Protein AF-A0A2Z3GHC8-F1 (afdb_monomer)

Secondary structure (DSSP, 8-state):
-EEEEE--SSSSSSPEEEEEEEESSSTTSSEEEEEEE-TTS-EEEEEEEPHHHHHGGGG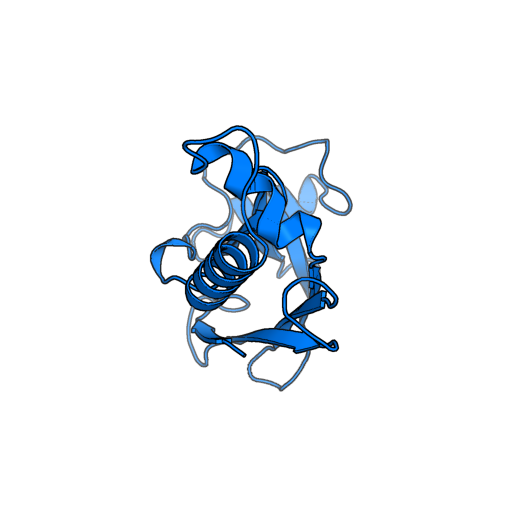GT-SSSS--HHHHHHHHHHHHHTTT-GGGEESSSS-TTPPPPTT-TT--HHHHHHHHT-TT--EEEEEETTTEEEEEEEETTTTEEEE--

Foldseek 3Di:
DDKDFAQALDLDDGTWIWDWDWDDPALQGTWIWTFTADPVRRTQDIDIAHLLFQQQQVCVVDPDPDDDPVSSRVSSVVCNNVFDDPVQKDFLLAELPDDQDPPFPPDDPVQNVQSSVDRSHIKGWGATRNRPIWIWTQGPVVRHIGIRD

Sequence (149 aa):
MVRQQHNFSRSEGPADAFRLVFRGPSVLKGTAEFTITDPSGQVIFREVLTEPDLEAALVYEMKTPTATPAERAAYVLRRIDQFFQPAQFQTPAVGPQATFPSNIENLNQATWADLKRRPGTIGFDYLKGKEDRQRLAWSPLKKQTIRVR

Nearest PDB structures (foldseek):
  2kxx-assembly1_A  TM=4.703E-01  e=1.694E+00  Escherichia coli K-12
  3lh5-assembly1_A  TM=3.209E-01  e=1.598E+00  Homo sapiens
  4k4c-assembly1_D  TM=3.798E-01  e=2.700E+00  Escherichia coli K-12
  3tsw-assembly5_D  TM=3.361E-01  e=5.761E+00  Homo sapiens
  4q1s-assembly1_Y  TM=2.703E-01  e=5.435E+00  Saccharomyces cerevisiae S288C

pLDDT: mean 93.76, std 3.56, range [84.69, 98.56]

Solvent-accessible surface area (backbone atoms only — not comparable to full-atom values): 8450 Å² total; per-residue (Å²): 115,43,74,45,74,44,57,35,86,41,76,65,76,79,42,21,40,39,37,39,40,72,48,64,92,41,81,81,65,28,36,34,42,36,37,34,26,41,77,88,69,48,76,53,41,76,48,78,40,46,38,60,33,59,42,51,43,50,73,80,73,53,92,54,103,69,76,53,73,67,57,52,42,52,50,36,50,51,50,52,73,56,57,78,46,75,88,32,55,36,75,34,46,45,51,87,85,62,75,88,65,89,85,44,77,98,50,49,71,70,59,52,53,54,45,44,73,36,62,64,36,28,13,42,46,46,68,36,29,75,62,46,65,36,25,38,29,51,34,80,90,76,71,40,57,40,58,81,74

Radius of gyration: 16.46 Å; Cα contacts (8 Å, |Δi|>4): 281; chains: 1; bounding box: 41×32×41 Å

Structure (mmCIF, N/CA/C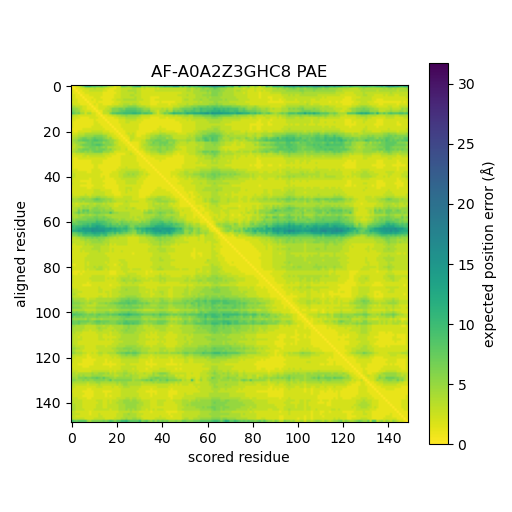/O backbone):
data_AF-A0A2Z3GHC8-F1
#
_entry.id   AF-A0A2Z3GHC8-F1
#
loop_
_atom_site.group_PDB
_atom_site.id
_atom_site.type_symbol
_atom_site.label_atom_id
_atom_site.label_alt_id
_atom_site.label_comp_id
_atom_site.label_asym_id
_atom_site.label_entity_id
_atom_site.label_seq_id
_atom_site.pdbx_PDB_ins_code
_atom_site.Cartn_x
_atom_site.Cartn_y
_atom_site.Cartn_z
_atom_site.occupancy
_atom_site.B_iso_or_equiv
_atom_site.auth_seq_id
_atom_site.auth_comp_id
_atom_site.auth_asym_id
_atom_site.auth_atom_id
_atom_site.pdbx_PDB_model_num
ATOM 1 N N . MET A 1 1 ? -5.015 -11.385 9.092 1.00 84.69 1 MET A N 1
ATOM 2 C CA . MET A 1 1 ? -3.944 -11.213 8.081 1.00 84.69 1 MET A CA 1
ATOM 3 C C . MET A 1 1 ? -4.614 -11.247 6.730 1.00 84.69 1 MET A C 1
ATOM 5 O O . MET A 1 1 ? -5.363 -12.185 6.496 1.00 84.69 1 MET A O 1
ATOM 9 N N . VAL A 1 2 ? -4.313 -10.288 5.859 1.00 94.06 2 VAL A N 1
ATOM 10 C CA . VAL A 1 2 ? -4.714 -10.331 4.446 1.00 94.06 2 VAL A CA 1
ATOM 11 C C . VAL A 1 2 ? -3.465 -10.466 3.574 1.00 94.06 2 VAL A C 1
ATOM 13 O O . VAL A 1 2 ? -2.374 -10.019 3.952 1.00 94.06 2 VAL A O 1
ATOM 16 N N . ARG A 1 3 ? -3.598 -11.149 2.437 1.00 96.06 3 ARG A N 1
ATOM 17 C CA . ARG A 1 3 ? -2.522 -11.342 1.463 1.00 96.06 3 ARG A CA 1
ATOM 18 C C . ARG A 1 3 ? -3.070 -11.279 0.047 1.00 96.06 3 ARG A C 1
ATOM 20 O O . ARG A 1 3 ? -4.181 -11.741 -0.184 1.00 96.06 3 ARG A O 1
ATOM 27 N N . GLN A 1 4 ? -2.254 -10.787 -0.871 1.00 97.12 4 GLN A N 1
ATOM 28 C CA . GLN A 1 4 ? -2.539 -10.760 -2.300 1.00 97.12 4 GLN A CA 1
ATOM 29 C C . GLN A 1 4 ? -1.250 -11.050 -3.071 1.00 97.12 4 GLN A C 1
ATOM 31 O O . GLN A 1 4 ? -0.157 -10.732 -2.603 1.00 97.12 4 GLN A O 1
ATOM 36 N N . GLN A 1 5 ? -1.371 -11.658 -4.247 1.00 97.06 5 GLN A N 1
ATOM 37 C CA . GLN A 1 5 ? -0.285 -11.713 -5.220 1.00 97.06 5 GLN A CA 1
ATOM 38 C C . GLN A 1 5 ? -0.625 -10.787 -6.381 1.00 97.06 5 GLN A C 1
ATOM 40 O O . GLN A 1 5 ? -1.741 -10.834 -6.902 1.00 97.06 5 GLN A O 1
ATOM 45 N N . HIS A 1 6 ? 0.313 -9.922 -6.751 1.00 97.44 6 HIS A N 1
ATOM 46 C CA . HIS A 1 6 ? 0.169 -9.046 -7.907 1.00 97.44 6 HIS A CA 1
ATOM 47 C C . HIS A 1 6 ? 1.541 -8.669 -8.466 1.00 97.44 6 HIS A C 1
ATOM 49 O O . HIS A 1 6 ? 2.496 -8.492 -7.713 1.00 97.44 6 HIS A O 1
ATOM 55 N N . ASN A 1 7 ? 1.652 -8.525 -9.784 1.00 97.19 7 ASN A N 1
ATOM 56 C CA . ASN A 1 7 ? 2.836 -7.935 -10.399 1.00 97.19 7 ASN A CA 1
ATOM 57 C C . ASN A 1 7 ? 2.994 -6.481 -9.923 1.00 97.19 7 ASN A C 1
ATOM 59 O O . ASN A 1 7 ? 2.038 -5.709 -9.959 1.00 97.19 7 ASN A O 1
ATOM 63 N N . PHE A 1 8 ? 4.172 -6.102 -9.438 1.00 98.06 8 PHE A N 1
ATOM 64 C CA . PHE A 1 8 ? 4.444 -4.741 -8.976 1.00 98.06 8 PHE A CA 1
ATOM 65 C C . PHE A 1 8 ? 5.880 -4.309 -9.275 1.00 98.06 8 PHE A C 1
ATOM 67 O O . PHE A 1 8 ? 6.099 -3.301 -9.946 1.00 98.06 8 PHE A O 1
ATOM 74 N N . SER A 1 9 ? 6.866 -5.096 -8.832 1.00 97.06 9 SER A N 1
ATOM 75 C CA . SER A 1 9 ? 8.287 -4.858 -9.121 1.00 97.06 9 SER A CA 1
ATOM 76 C C . SER A 1 9 ? 8.665 -5.199 -10.565 1.00 97.0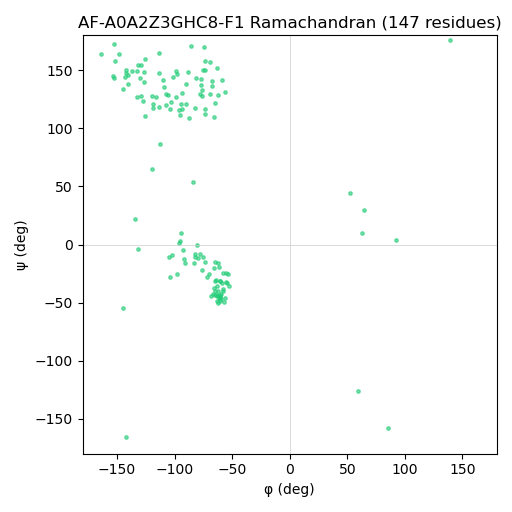6 9 SER A C 1
ATOM 78 O O . SER A 1 9 ? 9.711 -4.783 -11.070 1.00 97.06 9 SER A O 1
ATOM 80 N N . ARG A 1 10 ? 7.786 -5.939 -11.247 1.00 94.38 10 ARG A N 1
ATOM 81 C CA . ARG A 1 10 ? 7.889 -6.376 -12.641 1.00 94.38 10 ARG A CA 1
ATOM 82 C C . ARG A 1 10 ? 6.533 -6.195 -13.306 1.00 94.38 10 ARG A C 1
ATOM 84 O O . ARG A 1 10 ? 5.513 -6.337 -12.642 1.00 94.38 10 ARG A O 1
ATOM 91 N N . SER A 1 11 ? 6.521 -5.917 -14.605 1.00 90.62 11 SER A N 1
ATOM 92 C CA . SER A 1 11 ? 5.283 -5.795 -15.387 1.00 90.62 11 SER A CA 1
ATOM 93 C C . SER A 1 11 ? 4.640 -7.146 -15.711 1.00 90.62 11 SER A C 1
ATOM 95 O O . SER A 1 11 ? 3.449 -7.201 -15.986 1.00 90.62 11 SER A O 1
ATOM 97 N N . GLU A 1 12 ? 5.421 -8.227 -15.683 1.00 91.44 12 GLU A N 1
ATOM 98 C CA . GLU A 1 12 ? 4.994 -9.584 -16.028 1.00 91.44 12 GLU A CA 1
ATOM 99 C C . GLU A 1 12 ? 5.830 -10.641 -15.285 1.00 91.44 12 GLU A C 1
ATOM 101 O O . GLU A 1 12 ? 6.825 -10.324 -14.623 1.00 91.44 12 GLU A O 1
ATOM 106 N N . GLY A 1 13 ? 5.429 -11.909 -15.408 1.00 90.19 13 GLY A N 1
ATOM 107 C CA . GLY A 1 13 ? 6.079 -13.041 -14.748 1.00 90.19 13 GLY A CA 1
ATOM 108 C C . GLY A 1 13 ? 5.571 -13.271 -13.320 1.00 90.19 13 GLY A C 1
ATOM 109 O O . GLY A 1 13 ? 4.456 -12.856 -12.994 1.00 90.19 13 GLY A O 1
ATOM 110 N N . PRO A 1 14 ? 6.353 -13.951 -12.458 1.00 95.62 14 PRO A N 1
ATOM 111 C CA . PRO A 1 14 ? 5.936 -14.239 -11.091 1.00 95.62 14 PRO A CA 1
ATOM 112 C C . PRO A 1 14 ? 5.566 -12.961 -10.334 1.00 95.62 14 PRO A C 1
ATOM 114 O O . PRO A 1 14 ? 6.305 -11.977 -10.356 1.00 95.62 14 PRO A O 1
ATOM 117 N N . ALA A 1 15 ? 4.410 -12.995 -9.680 1.00 97.31 15 ALA A N 1
ATOM 118 C 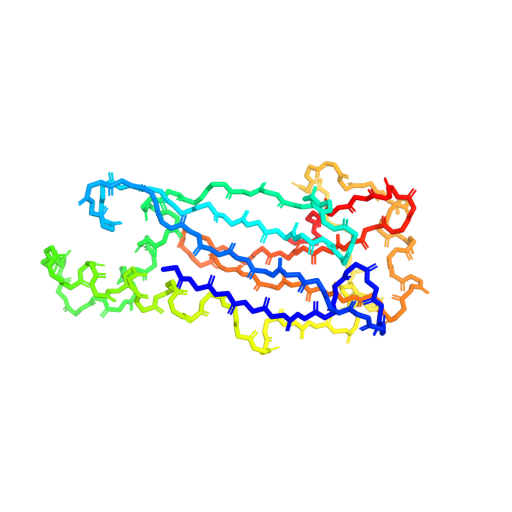CA . ALA A 1 15 ? 3.860 -11.868 -8.946 1.00 97.31 15 ALA A CA 1
ATOM 119 C C . ALA A 1 15 ? 4.581 -11.635 -7.608 1.00 97.31 15 ALA A C 1
ATOM 121 O O . ALA A 1 15 ? 5.033 -12.580 -6.958 1.00 97.31 15 ALA A O 1
ATOM 122 N N . ASP A 1 16 ? 4.626 -10.378 -7.169 1.00 98.50 16 ASP A N 1
ATOM 123 C CA . ASP A 1 16 ? 5.066 -10.001 -5.829 1.00 98.50 16 ASP A CA 1
ATOM 124 C C . ASP A 1 16 ? 3.989 -10.371 -4.794 1.00 98.50 16 ASP A C 1
ATOM 126 O O . ASP A 1 16 ? 2.786 -10.371 -5.075 1.00 98.50 16 ASP A O 1
ATOM 130 N N . ALA A 1 17 ? 4.414 -10.676 -3.570 1.00 98.25 17 ALA A N 1
ATOM 131 C CA . ALA A 1 17 ? 3.531 -10.989 -2.456 1.00 98.25 17 ALA A CA 1
ATOM 132 C C . ALA A 1 17 ? 3.279 -9.747 -1.590 1.00 98.25 17 ALA A C 1
ATOM 134 O O . ALA A 1 17 ? 4.176 -9.246 -0.912 1.00 98.25 17 ALA A O 1
ATOM 135 N N . PHE A 1 18 ? 2.028 -9.301 -1.560 1.00 98.50 18 PHE A N 1
ATOM 136 C CA . PHE A 1 18 ? 1.523 -8.238 -0.698 1.00 98.50 18 PHE A CA 1
ATOM 137 C C . PHE A 1 18 ? 0.936 -8.853 0.569 1.00 98.50 18 PHE A C 1
ATOM 139 O O . PHE A 1 18 ? 0.148 -9.802 0.504 1.00 98.50 18 PHE A O 1
ATOM 146 N N . ARG A 1 19 ? 1.322 -8.345 1.741 1.00 98.06 19 ARG A N 1
ATOM 147 C CA . ARG A 1 19 ? 0.849 -8.860 3.034 1.00 98.06 19 ARG A CA 1
ATOM 148 C C . ARG A 1 19 ? 0.596 -7.726 4.005 1.00 98.06 19 ARG A C 1
ATOM 150 O O . ARG A 1 19 ? 1.418 -6.826 4.119 1.00 98.06 19 ARG A O 1
ATOM 157 N N . LEU A 1 20 ? -0.503 -7.828 4.742 1.00 96.44 20 LEU A N 1
ATOM 158 C CA . LEU A 1 20 ? -0.814 -6.962 5.869 1.00 96.44 20 LEU A CA 1
ATOM 159 C C . LEU A 1 20 ? -1.077 -7.854 7.083 1.00 96.44 20 LEU A C 1
ATOM 161 O O . LEU A 1 20 ? -2.046 -8.627 7.130 1.00 96.44 20 LEU A O 1
ATOM 165 N N . VAL A 1 21 ? -0.159 -7.801 8.043 1.00 93.94 21 VAL A N 1
ATOM 166 C CA . VAL A 1 21 ? -0.171 -8.655 9.233 1.00 93.94 21 VAL A CA 1
ATOM 167 C C . VAL A 1 21 ? -0.402 -7.796 10.460 1.00 93.94 21 VAL A C 1
ATOM 169 O O . VAL A 1 21 ? 0.410 -6.941 10.792 1.00 93.94 21 VAL A O 1
ATOM 172 N N . PHE A 1 22 ? -1.504 -8.052 11.155 1.00 91.06 22 PHE A N 1
ATOM 173 C CA . PHE A 1 22 ? -1.791 -7.383 12.413 1.00 91.06 22 PHE A CA 1
ATOM 174 C C . PHE A 1 22 ? -0.954 -7.971 13.555 1.00 91.06 22 PHE A C 1
ATOM 176 O O . PHE A 1 22 ? -0.827 -9.193 13.668 1.00 91.06 22 PHE A O 1
ATOM 183 N N . ARG A 1 23 ? -0.417 -7.105 14.414 1.00 89.19 23 ARG A N 1
ATOM 184 C CA . ARG A 1 23 ? 0.321 -7.455 15.627 1.00 89.19 23 ARG A CA 1
ATOM 185 C C . ARG A 1 23 ? -0.191 -6.619 16.794 1.00 89.19 23 ARG A C 1
ATOM 187 O O . ARG A 1 23 ? -0.210 -5.396 16.727 1.00 89.19 23 ARG A O 1
ATOM 194 N N . GLY A 1 24 ? -0.567 -7.282 17.881 1.00 88.56 24 GLY A N 1
ATOM 195 C CA . GLY A 1 24 ? -1.023 -6.632 19.108 1.00 88.56 24 GLY A CA 1
ATOM 196 C C . GLY A 1 24 ? -2.223 -7.340 19.740 1.00 88.56 24 GLY A C 1
ATOM 197 O O . GLY A 1 24 ? -2.738 -8.301 19.170 1.00 88.56 24 GLY A O 1
ATOM 198 N N . PRO A 1 25 ? -2.668 -6.875 20.919 1.00 86.56 25 PRO A N 1
ATOM 199 C CA . PRO A 1 25 ? -3.719 -7.521 21.707 1.00 86.56 25 PRO A CA 1
ATOM 200 C C . PRO A 1 25 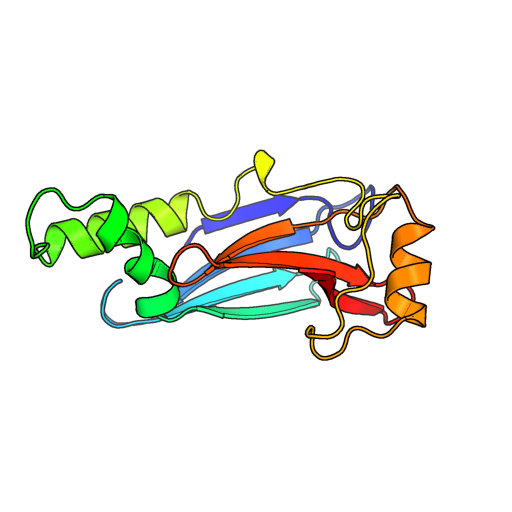? -5.123 -7.414 21.092 1.00 86.56 25 PRO A C 1
ATOM 202 O O . PRO A 1 25 ? -5.978 -8.245 21.381 1.00 86.56 25 PRO A O 1
ATOM 205 N N . SER A 1 26 ? -5.388 -6.401 20.264 1.00 87.69 26 SER A N 1
ATOM 206 C CA . SER A 1 26 ? -6.634 -6.251 19.499 1.00 87.69 26 SER A CA 1
ATOM 207 C C . SER A 1 26 ? -6.448 -5.234 18.377 1.00 87.69 26 SER A C 1
ATOM 209 O O . SER A 1 26 ? -5.522 -4.431 18.456 1.00 87.69 26 SER A O 1
ATOM 211 N N . VAL A 1 27 ? -7.349 -5.207 17.386 1.00 85.62 27 VAL A N 1
ATOM 212 C CA . VAL A 1 27 ? -7.291 -4.286 16.227 1.00 85.62 27 VAL A CA 1
ATOM 213 C C . VAL A 1 27 ? -7.221 -2.799 16.588 1.00 85.62 27 VAL A C 1
ATOM 215 O O . VAL A 1 27 ? -6.668 -2.021 15.822 1.00 85.62 27 VAL A O 1
ATOM 218 N N . LEU A 1 28 ? -7.711 -2.420 17.773 1.00 89.06 28 LEU A N 1
ATOM 219 C CA . LEU A 1 28 ? -7.691 -1.041 18.281 1.00 89.06 28 LEU A CA 1
ATOM 220 C C . LEU A 1 28 ? -6.467 -0.716 19.151 1.00 89.06 28 LEU A C 1
ATOM 222 O O . LEU A 1 28 ? -6.331 0.397 19.647 1.00 89.06 28 LEU A O 1
ATOM 226 N N . LYS A 1 29 ? -5.614 -1.706 19.435 1.00 88.06 29 LYS A N 1
ATOM 227 C CA . LYS A 1 29 ? -4.481 -1.589 20.369 1.00 88.06 29 LYS A CA 1
ATOM 228 C C . LYS A 1 29 ? -3.193 -2.197 19.811 1.00 88.06 29 LYS A C 1
ATOM 230 O O . LYS A 1 29 ? -2.307 -2.574 20.572 1.00 88.06 29 LYS A O 1
ATOM 235 N N . GLY A 1 30 ? -3.093 -2.337 18.496 1.00 89.19 30 GLY A N 1
ATOM 236 C CA . GLY A 1 30 ? -1.921 -2.889 17.826 1.00 89.19 30 GLY A CA 1
ATOM 237 C C . GLY A 1 30 ? -1.625 -2.169 16.521 1.00 89.19 30 GLY A C 1
ATOM 238 O O . GLY A 1 30 ? -2.134 -1.079 16.269 1.00 89.19 30 GLY A O 1
ATOM 239 N N . THR A 1 31 ? -0.779 -2.778 15.703 1.00 92.50 31 THR A N 1
ATOM 240 C CA . THR A 1 31 ? -0.323 -2.217 14.433 1.00 92.50 31 THR A CA 1
ATOM 241 C C . THR A 1 31 ? -0.437 -3.244 13.318 1.00 92.50 31 THR A C 1
ATOM 243 O O . THR A 1 31 ? -0.414 -4.453 13.553 1.00 92.50 31 THR A O 1
ATOM 246 N N . ALA A 1 32 ? -0.563 -2.771 12.084 1.00 94.31 32 ALA A N 1
ATOM 247 C CA . ALA A 1 32 ? -0.554 -3.613 10.902 1.00 94.31 32 ALA A CA 1
ATOM 248 C C . ALA A 1 32 ? 0.761 -3.423 10.136 1.00 94.31 32 ALA A C 1
ATOM 250 O O . ALA A 1 32 ? 1.096 -2.326 9.704 1.00 94.31 32 ALA A O 1
ATOM 251 N N . GLU A 1 33 ? 1.522 -4.500 9.977 1.00 96.50 33 GLU A N 1
ATOM 252 C CA . GLU A 1 33 ? 2.757 -4.525 9.200 1.00 96.50 33 GLU A CA 1
ATOM 253 C C . GLU A 1 33 ? 2.419 -4.828 7.735 1.00 96.50 33 GLU A C 1
ATOM 255 O O . GLU A 1 33 ? 2.017 -5.947 7.404 1.00 96.50 33 GLU A O 1
ATOM 260 N N . PHE A 1 34 ? 2.550 -3.818 6.873 1.00 97.62 34 PHE A N 1
ATOM 261 C CA . PHE A 1 34 ? 2.418 -3.929 5.425 1.00 97.62 34 PHE A CA 1
ATOM 262 C C . PHE A 1 34 ? 3.785 -4.246 4.821 1.00 97.62 34 PHE A C 1
ATOM 264 O O . PHE A 1 34 ? 4.726 -3.467 4.962 1.00 97.62 34 PHE A O 1
ATOM 271 N N . THR A 1 35 ? 3.898 -5.365 4.111 1.00 98.38 35 THR A N 1
ATOM 272 C CA . THR A 1 35 ? 5.092 -5.709 3.336 1.00 98.38 35 THR A CA 1
ATOM 273 C C . THR A 1 35 ? 4.766 -6.038 1.888 1.00 98.38 35 THR A C 1
ATOM 275 O O . THR A 1 35 ? 3.737 -6.658 1.604 1.00 98.38 35 THR A O 1
ATOM 278 N N . ILE A 1 36 ? 5.712 -5.725 1.003 1.00 98.56 36 ILE A N 1
ATOM 279 C CA . ILE A 1 36 ? 5.779 -6.267 -0.356 1.00 98.56 36 ILE A CA 1
ATOM 280 C C . ILE A 1 36 ? 7.061 -7.091 -0.455 1.00 98.56 36 ILE A C 1
ATOM 282 O O . ILE A 1 36 ? 8.146 -6.605 -0.118 1.00 98.56 36 ILE A O 1
ATOM 286 N N . THR A 1 37 ? 6.930 -8.337 -0.892 1.00 98.56 37 THR A N 1
ATOM 287 C CA . THR A 1 37 ? 8.039 -9.276 -1.071 1.00 98.56 37 THR A CA 1
ATOM 288 C C . THR A 1 37 ? 8.111 -9.692 -2.529 1.00 98.56 37 THR A C 1
ATOM 290 O O . THR A 1 37 ? 7.105 -10.117 -3.090 1.00 98.56 37 THR A O 1
ATOM 293 N N . ASP A 1 38 ? 9.284 -9.573 -3.136 1.00 97.81 38 ASP A N 1
ATOM 294 C CA . ASP A 1 38 ? 9.481 -9.961 -4.526 1.00 97.81 38 ASP A CA 1
ATOM 295 C C . ASP A 1 38 ? 9.520 -11.497 -4.697 1.00 97.81 38 ASP A C 1
ATOM 297 O O . ASP A 1 38 ? 9.605 -12.240 -3.710 1.00 97.81 38 ASP A O 1
ATOM 301 N N . PRO A 1 39 ? 9.489 -12.016 -5.937 1.00 97.19 39 PRO A N 1
ATOM 302 C CA . PRO A 1 39 ? 9.532 -13.459 -6.178 1.00 97.19 39 PRO A CA 1
ATOM 303 C C . PRO A 1 39 ? 10.808 -14.169 -5.702 1.00 97.19 39 PRO A C 1
ATOM 305 O O . PRO A 1 39 ? 10.814 -15.394 -5.615 1.00 97.19 39 PRO A O 1
ATOM 308 N N . SER A 1 40 ? 11.890 -13.437 -5.413 1.00 96.12 40 SER A N 1
ATOM 309 C CA . SER A 1 40 ? 13.121 -14.007 -4.846 1.00 96.12 40 SER A CA 1
ATOM 310 C C . SER A 1 40 ? 13.048 -14.183 -3.324 1.00 96.12 40 SER A C 1
ATOM 312 O O . SER A 1 40 ? 13.925 -14.809 -2.731 1.00 96.12 40 SER A O 1
ATOM 314 N N . GLY A 1 41 ? 11.996 -13.656 -2.687 1.00 97.12 41 GLY A N 1
ATOM 315 C CA . GLY A 1 41 ? 11.828 -13.637 -1.237 1.00 97.12 41 GLY A CA 1
ATOM 316 C C . GLY A 1 41 ? 12.365 -12.366 -0.574 1.00 97.12 41 GLY A C 1
ATOM 317 O O . GLY A 1 41 ? 12.322 -12.259 0.654 1.00 97.12 41 GLY A O 1
ATOM 318 N N . GLN A 1 42 ? 12.840 -11.383 -1.344 1.00 97.69 42 GLN A N 1
ATOM 319 C CA . GLN A 1 42 ? 13.342 -10.122 -0.808 1.00 97.69 42 GLN A CA 1
ATOM 320 C C . GLN A 1 42 ? 12.183 -9.199 -0.421 1.00 97.69 42 GLN A C 1
ATOM 322 O O . GLN A 1 42 ? 11.293 -8.920 -1.221 1.00 97.69 42 GLN A O 1
ATOM 327 N N . VAL A 1 43 ? 12.201 -8.663 0.802 1.00 98.06 43 VAL A N 1
ATOM 328 C CA . VAL A 1 43 ? 11.274 -7.590 1.193 1.00 98.06 43 VAL A CA 1
ATOM 329 C C . VAL A 1 43 ? 11.710 -6.294 0.514 1.00 98.06 43 VAL A C 1
ATOM 331 O O . VAL A 1 43 ? 12.753 -5.738 0.847 1.00 98.06 43 VAL A O 1
ATOM 334 N N . ILE A 1 44 ? 10.896 -5.813 -0.422 1.00 97.62 44 ILE A N 1
ATOM 335 C CA . ILE A 1 44 ? 11.155 -4.608 -1.225 1.00 97.62 44 ILE A CA 1
ATOM 336 C C . ILE A 1 44 ? 10.368 -3.385 -0.745 1.00 97.62 44 ILE A C 1
ATOM 338 O O . ILE A 1 44 ? 10.599 -2.272 -1.221 1.00 97.62 44 ILE A O 1
ATOM 342 N N . PHE A 1 45 ? 9.435 -3.579 0.188 1.00 98.00 45 PHE A N 1
ATOM 343 C CA . PHE A 1 45 ? 8.737 -2.513 0.898 1.00 98.00 45 PHE A CA 1
ATOM 344 C C . PHE A 1 45 ? 8.283 -2.999 2.271 1.00 98.00 45 PHE A C 1
ATOM 346 O O . PHE A 1 45 ? 7.845 -4.145 2.418 1.00 98.00 45 PHE A O 1
ATOM 353 N N . ARG A 1 46 ? 8.352 -2.110 3.262 1.00 97.56 46 ARG A N 1
ATOM 354 C CA . ARG A 1 46 ? 7.778 -2.316 4.589 1.00 97.56 46 ARG A CA 1
ATOM 355 C C . ARG A 1 46 ? 7.252 -0.997 5.139 1.00 97.56 46 ARG A C 1
ATOM 357 O O . ARG A 1 46 ? 7.968 -0.001 5.139 1.00 97.56 46 ARG A O 1
ATOM 364 N N . GLU A 1 47 ? 6.046 -1.029 5.680 1.00 96.19 47 GLU A N 1
ATOM 365 C CA . GLU A 1 47 ? 5.469 0.057 6.462 1.00 96.19 47 GLU A CA 1
ATOM 366 C C . GLU A 1 47 ? 4.686 -0.508 7.650 1.00 96.19 47 GLU A C 1
ATOM 368 O O . GLU A 1 47 ? 4.078 -1.573 7.564 1.00 96.19 47 GLU A O 1
ATOM 373 N N . VAL A 1 48 ? 4.704 0.213 8.769 1.00 96.25 48 VAL A N 1
ATOM 374 C CA . VAL A 1 48 ? 3.849 -0.069 9.922 1.00 96.25 48 VAL A CA 1
ATOM 375 C C . VAL A 1 48 ? 2.713 0.947 9.917 1.00 96.25 48 VAL A C 1
ATOM 377 O O . VAL A 1 48 ? 2.963 2.150 9.947 1.00 96.25 48 VAL A O 1
ATOM 380 N N . LEU A 1 49 ? 1.479 0.452 9.877 1.00 94.69 49 LEU A N 1
ATOM 381 C CA . LEU A 1 49 ? 0.259 1.241 10.002 1.00 94.69 49 LEU A CA 1
ATOM 382 C C . LEU A 1 49 ? -0.247 1.143 11.440 1.00 94.69 49 LEU A C 1
ATOM 384 O O . LEU A 1 49 ? -0.404 0.051 11.993 1.00 94.69 49 LEU A O 1
ATOM 388 N N . THR A 1 50 ? -0.470 2.294 12.051 1.00 91.25 50 THR A N 1
ATOM 389 C CA . THR A 1 50 ? -1.014 2.424 13.404 1.00 91.25 50 THR A CA 1
ATOM 390 C C . THR A 1 50 ? -2.545 2.401 13.389 1.00 91.25 50 THR A C 1
ATOM 392 O O . THR A 1 50 ? -3.166 2.449 12.329 1.00 91.25 50 THR A O 1
ATOM 395 N N . GLU A 1 51 ? -3.180 2.321 14.560 1.00 87.44 51 GLU A N 1
ATOM 396 C CA . GLU A 1 51 ? -4.643 2.423 14.650 1.00 87.44 51 GLU A CA 1
ATOM 397 C C . GLU A 1 51 ? -5.181 3.724 14.022 1.00 87.44 51 GLU A C 1
ATOM 399 O O . GLU A 1 51 ? -6.056 3.606 13.167 1.00 87.44 51 GLU A O 1
ATOM 404 N N . PRO A 1 52 ? -4.619 4.926 14.272 1.00 88.50 52 PRO A N 1
ATOM 405 C CA . PRO A 1 52 ? -5.082 6.145 13.605 1.00 88.50 52 PRO A CA 1
ATOM 406 C C . PRO A 1 52 ? -4.976 6.092 12.076 1.00 88.50 52 PRO A C 1
ATOM 408 O O . PRO A 1 52 ? -5.835 6.628 11.379 1.00 88.50 52 PRO A O 1
ATOM 411 N N . ASP A 1 53 ? -3.966 5.401 11.537 1.00 91.38 53 ASP A N 1
ATOM 412 C CA . ASP A 1 53 ? -3.801 5.228 10.090 1.00 91.38 53 ASP A CA 1
ATOM 413 C C . ASP A 1 53 ? -4.946 4.418 9.462 1.00 91.38 53 ASP A C 1
ATOM 415 O O . ASP A 1 53 ? -5.311 4.626 8.300 1.00 91.38 53 ASP A O 1
ATOM 419 N N . LEU A 1 54 ? -5.513 3.488 10.229 1.00 89.38 54 LEU A N 1
ATOM 420 C CA . LEU A 1 54 ? -6.585 2.603 9.793 1.00 89.38 54 LEU A CA 1
ATOM 421 C C . LEU A 1 54 ? -7.964 3.100 10.230 1.00 89.38 54 LEU A C 1
ATOM 423 O O . LEU A 1 54 ? -8.942 2.813 9.551 1.00 89.38 54 LEU A O 1
ATOM 427 N N . GLU A 1 55 ? -8.078 3.874 11.300 1.00 91.12 55 GLU A N 1
ATOM 428 C CA . GLU A 1 55 ? -9.371 4.246 11.867 1.00 91.12 55 GLU A CA 1
ATOM 429 C C . GLU A 1 55 ? -9.797 5.680 11.548 1.00 91.12 55 GLU A C 1
ATOM 431 O O . GLU A 1 55 ? -10.991 5.925 11.455 1.00 91.12 55 GLU A O 1
ATOM 436 N N . ALA A 1 56 ? -8.884 6.634 11.328 1.00 87.69 56 ALA A N 1
ATOM 437 C CA . ALA A 1 56 ? -9.245 8.061 11.324 1.00 87.69 56 ALA A CA 1
ATOM 438 C C . ALA A 1 56 ? -10.334 8.462 10.307 1.00 87.69 56 ALA A C 1
ATOM 440 O O . ALA A 1 56 ? -11.038 9.448 10.522 1.00 87.69 56 ALA A O 1
ATOM 441 N N . ALA A 1 57 ? -10.500 7.700 9.226 1.00 90.12 57 ALA A N 1
ATOM 442 C CA . ALA A 1 57 ? -11.557 7.888 8.238 1.00 90.12 57 ALA A CA 1
ATOM 443 C C . ALA A 1 57 ? -12.960 7.420 8.690 1.00 90.12 57 ALA A C 1
ATOM 445 O O . ALA A 1 57 ? -13.950 7.794 8.065 1.00 90.12 57 ALA A O 1
ATOM 446 N N . LEU A 1 58 ? -13.079 6.695 9.810 1.00 90.62 58 LEU A N 1
ATOM 447 C CA . LEU A 1 58 ? -14.357 6.298 10.417 1.00 90.62 58 LEU A CA 1
ATOM 448 C C . LEU A 1 58 ? -15.262 7.506 10.670 1.00 90.62 58 LEU A C 1
ATOM 450 O O . LEU A 1 58 ? -16.477 7.405 10.521 1.00 90.62 58 LEU A O 1
ATOM 454 N N . VAL A 1 59 ? -14.675 8.665 10.980 1.00 89.31 59 VAL A N 1
ATOM 455 C CA . VAL A 1 59 ? -15.406 9.924 11.185 1.00 89.31 59 VAL A CA 1
ATOM 456 C C . VAL A 1 59 ? -16.322 10.289 10.008 1.00 89.31 59 VAL A C 1
ATOM 458 O O . VAL A 1 59 ? -17.316 10.978 10.207 1.00 89.31 59 VAL A O 1
ATOM 461 N N . TYR A 1 60 ? -16.024 9.810 8.795 1.00 87.62 60 TYR A N 1
ATOM 462 C CA . TYR A 1 60 ? -16.833 10.049 7.599 1.00 87.62 60 TYR A CA 1
ATOM 463 C C . TYR A 1 60 ? -18.027 9.092 7.452 1.00 87.62 60 TYR A C 1
ATOM 465 O O . TYR A 1 60 ? -18.938 9.377 6.680 1.00 87.62 60 TYR A O 1
ATOM 473 N N . GLU A 1 61 ? -18.047 7.976 8.183 1.00 87.56 61 GLU A N 1
ATOM 474 C CA . GLU A 1 61 ? -19.140 6.990 8.171 1.00 87.56 61 GLU A CA 1
ATOM 475 C C . GLU A 1 61 ? -20.029 7.066 9.423 1.00 87.56 61 GLU A C 1
ATOM 477 O O . GLU A 1 61 ? -21.097 6.449 9.488 1.00 87.56 61 GLU A O 1
ATOM 482 N N . MET A 1 62 ? -19.597 7.829 10.427 1.00 88.44 62 MET A N 1
ATOM 483 C CA . MET A 1 62 ? -20.299 7.974 11.693 1.00 88.44 62 MET A CA 1
ATOM 484 C C . MET A 1 62 ? -21.608 8.755 11.536 1.00 88.44 62 MET A C 1
ATOM 486 O O . MET A 1 62 ? -21.646 9.864 11.010 1.00 88.44 62 MET A O 1
ATOM 490 N N . LYS A 1 63 ? -22.696 8.179 12.060 1.00 85.44 63 LYS A N 1
ATOM 491 C CA . LYS A 1 63 ? -24.021 8.825 12.134 1.00 85.44 63 LYS A CA 1
ATOM 492 C C . LYS A 1 63 ? -24.234 9.597 13.438 1.00 85.44 63 LYS A C 1
ATOM 494 O O . LYS A 1 63 ? -25.156 10.401 13.538 1.00 85.44 63 LYS A O 1
ATOM 499 N N . THR A 1 64 ? -23.400 9.332 14.437 1.00 86.75 64 THR A N 1
ATOM 500 C CA . THR A 1 64 ? -23.420 9.930 15.776 1.00 86.75 64 THR A CA 1
ATOM 501 C C . THR A 1 64 ? -22.047 10.523 16.100 1.00 86.75 64 THR A C 1
ATOM 503 O O . THR A 1 64 ? -21.060 10.112 15.496 1.00 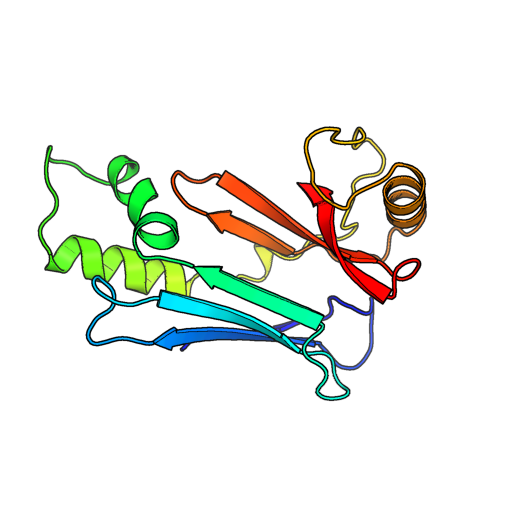86.75 64 THR A O 1
ATOM 506 N N . PRO A 1 65 ? -21.931 11.457 17.064 1.00 86.00 65 PRO A N 1
ATOM 507 C CA . PRO A 1 65 ? -20.650 12.098 17.392 1.00 86.00 65 PRO A CA 1
ATOM 508 C C . PRO A 1 65 ? -19.559 11.141 17.895 1.00 86.00 65 PRO A C 1
ATOM 510 O O . PRO A 1 65 ? -18.380 11.485 17.881 1.00 86.00 65 PRO A O 1
ATOM 513 N N . THR A 1 66 ? -19.943 9.952 18.363 1.00 87.56 66 THR A N 1
ATOM 514 C CA . THR A 1 66 ? -19.040 8.918 18.875 1.00 87.56 66 THR A CA 1
ATOM 515 C C . THR A 1 66 ? -19.381 7.558 18.272 1.00 87.56 66 THR A C 1
ATOM 517 O O . THR A 1 66 ? -20.541 7.292 17.949 1.00 87.56 66 THR A O 1
ATOM 520 N N . ALA A 1 67 ? -18.357 6.716 18.111 1.00 90.81 67 ALA A N 1
ATOM 521 C CA . ALA A 1 67 ? -18.479 5.319 17.711 1.00 90.81 67 ALA A CA 1
ATOM 522 C C . ALA A 1 67 ? -18.117 4.416 18.893 1.00 90.81 67 ALA A C 1
ATOM 524 O O . ALA A 1 67 ? -17.185 4.692 19.657 1.00 90.81 67 ALA A O 1
ATOM 525 N N . THR A 1 68 ? -18.846 3.319 19.045 1.00 92.94 68 THR A N 1
ATOM 526 C CA . THR A 1 68 ? -18.556 2.294 20.045 1.00 92.94 68 THR A CA 1
ATOM 527 C C . THR A 1 68 ? -17.269 1.536 19.693 1.00 92.94 68 THR A C 1
ATOM 529 O O . THR A 1 68 ? -16.894 1.446 18.521 1.00 92.94 68 THR A O 1
ATOM 532 N N . PRO A 1 69 ? -16.586 0.910 20.670 1.00 92.44 69 PRO A N 1
ATOM 533 C CA . PRO A 1 69 ? -15.418 0.075 20.384 1.00 92.44 69 PRO A CA 1
ATOM 534 C C . PRO A 1 69 ? -15.687 -1.049 19.371 1.00 92.44 69 PRO A C 1
ATOM 536 O O . PRO A 1 69 ? -14.800 -1.402 18.599 1.00 92.44 69 PRO A O 1
ATOM 539 N N . ALA A 1 70 ? -16.903 -1.602 19.352 1.00 92.38 70 ALA A N 1
ATOM 540 C CA . ALA A 1 70 ? -17.283 -2.644 18.402 1.00 92.38 70 ALA A CA 1
ATOM 541 C C . ALA A 1 70 ? -17.363 -2.108 16.963 1.00 92.38 70 ALA A C 1
ATOM 543 O O . ALA A 1 70 ? -16.828 -2.734 16.051 1.00 92.38 70 ALA A O 1
ATOM 544 N N . GLU A 1 71 ? -17.965 -0.933 16.763 1.00 93.31 71 GLU A N 1
ATOM 545 C CA . GLU A 1 71 ? -18.049 -0.281 15.448 1.00 93.31 71 GLU A CA 1
ATOM 546 C C . GLU A 1 71 ? -16.666 0.111 14.928 1.00 93.31 71 GLU A C 1
ATOM 548 O O . GLU A 1 71 ? -16.334 -0.171 13.778 1.00 93.31 71 GLU A O 1
ATOM 553 N N . ARG A 1 72 ? -15.825 0.678 15.801 1.00 93.81 72 ARG A N 1
ATOM 554 C CA . ARG A 1 72 ? -14.427 1.003 15.491 1.00 93.81 72 ARG A CA 1
ATOM 555 C C . ARG A 1 72 ? -13.652 -0.232 15.033 1.00 93.81 72 ARG A C 1
ATOM 557 O O . ARG A 1 72 ? -13.014 -0.225 13.982 1.00 93.81 72 ARG A O 1
ATOM 564 N N . ALA A 1 73 ? -13.751 -1.326 15.790 1.00 92.81 73 ALA A N 1
ATOM 565 C CA . ALA A 1 73 ? -13.078 -2.575 15.454 1.00 92.81 73 ALA A CA 1
ATOM 566 C C . ALA A 1 73 ? -13.582 -3.165 14.127 1.00 92.81 73 ALA A C 1
ATOM 568 O O . ALA A 1 73 ? -12.772 -3.593 13.306 1.00 92.81 73 ALA A O 1
ATOM 569 N N . ALA A 1 74 ? -14.899 -3.156 13.895 1.00 93.56 74 ALA A N 1
ATOM 570 C CA . ALA A 1 74 ? -15.496 -3.628 12.648 1.00 93.56 74 ALA A CA 1
ATOM 571 C C . ALA A 1 74 ? -15.033 -2.799 11.439 1.00 93.56 74 ALA A C 1
ATOM 573 O O . ALA A 1 74 ? -14.722 -3.361 10.388 1.00 93.56 74 ALA A O 1
ATOM 574 N N . TYR A 1 75 ? -14.922 -1.478 11.598 1.00 93.44 75 TYR A N 1
ATOM 575 C CA . TYR A 1 75 ? -14.399 -0.581 10.571 1.00 93.44 75 TYR A CA 1
ATOM 576 C C . TYR A 1 75 ? -12.941 -0.893 10.215 1.00 93.44 75 TYR A C 1
ATOM 578 O O . TYR A 1 75 ? -12.617 -1.093 9.042 1.00 93.44 75 TYR A O 1
ATOM 586 N N . VAL A 1 76 ? -12.068 -1.004 11.223 1.00 92.19 76 VAL A N 1
ATOM 587 C CA . VAL A 1 76 ? -10.647 -1.331 11.018 1.00 92.19 76 VAL A CA 1
ATOM 588 C C . VAL A 1 76 ? -10.490 -2.697 10.346 1.00 92.19 76 VAL A C 1
ATOM 590 O O . VAL A 1 76 ? -9.719 -2.823 9.395 1.00 92.19 76 VAL A O 1
ATOM 593 N N . LEU A 1 77 ? -11.247 -3.711 10.781 1.00 92.00 77 LEU A N 1
ATOM 594 C CA . LEU A 1 77 ? -11.241 -5.040 10.159 1.00 92.00 77 LEU A CA 1
ATOM 595 C C . LEU A 1 77 ? -11.655 -4.980 8.687 1.00 92.00 77 LEU A C 1
ATOM 597 O O . LEU A 1 77 ? -10.942 -5.510 7.837 1.00 92.00 77 LEU A O 1
ATOM 601 N N . ARG A 1 78 ? -12.739 -4.264 8.367 1.00 92.25 78 ARG A N 1
ATOM 602 C CA . ARG A 1 78 ? -13.188 -4.091 6.982 1.00 92.25 78 ARG A CA 1
ATOM 603 C C . ARG A 1 78 ? -12.120 -3.426 6.115 1.00 92.25 78 ARG A C 1
ATOM 605 O O . ARG A 1 78 ? -11.890 -3.876 4.996 1.00 92.25 78 ARG A O 1
ATOM 612 N N . ARG A 1 79 ? -11.433 -2.395 6.618 1.00 91.44 79 ARG A N 1
ATOM 613 C CA . ARG A 1 79 ? -10.332 -1.754 5.879 1.00 91.44 79 ARG A CA 1
ATOM 614 C C . ARG A 1 79 ? -9.140 -2.677 5.675 1.00 91.44 79 ARG A C 1
ATOM 616 O O . ARG A 1 79 ? -8.535 -2.630 4.610 1.00 91.44 79 ARG A O 1
ATOM 623 N N . ILE A 1 80 ? -8.815 -3.518 6.657 1.00 91.19 80 ILE A N 1
ATOM 624 C CA . ILE A 1 80 ? -7.768 -4.538 6.520 1.00 91.19 80 ILE A CA 1
ATOM 625 C C . ILE A 1 80 ? -8.152 -5.538 5.428 1.00 91.19 80 ILE A C 1
ATOM 627 O O . ILE A 1 80 ? -7.349 -5.793 4.535 1.00 91.19 80 ILE A O 1
ATOM 631 N N . ASP A 1 81 ? -9.375 -6.065 5.452 1.00 91.81 81 ASP A N 1
ATOM 632 C CA . ASP A 1 81 ? -9.840 -7.041 4.459 1.00 91.81 81 ASP A CA 1
ATOM 633 C C . ASP A 1 81 ? -9.891 -6.444 3.046 1.00 91.81 81 ASP A C 1
ATOM 635 O O . ASP A 1 81 ? -9.645 -7.1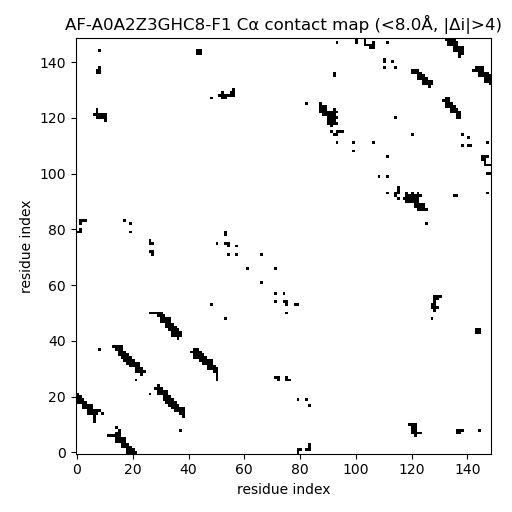30 2.053 1.00 91.81 81 ASP A O 1
ATOM 639 N N . GLN A 1 82 ? -10.146 -5.138 2.953 1.00 92.25 82 GLN A N 1
ATOM 640 C CA . GLN A 1 82 ? -10.202 -4.389 1.703 1.00 92.25 82 GLN A CA 1
ATOM 641 C C . GLN A 1 82 ? -8.877 -3.707 1.330 1.00 92.25 82 GLN A C 1
ATOM 643 O O . GLN A 1 82 ? -8.852 -2.914 0.397 1.00 92.25 82 GLN A O 1
ATOM 648 N N . PHE A 1 83 ? -7.769 -4.001 2.014 1.00 95.12 83 PHE A N 1
ATOM 649 C CA . PHE A 1 83 ? -6.531 -3.241 1.827 1.00 95.12 83 PHE A CA 1
ATOM 650 C C . PHE A 1 83 ? -5.830 -3.509 0.481 1.00 95.12 83 PHE A C 1
ATOM 652 O O . PHE A 1 83 ? -5.123 -2.636 -0.018 1.00 95.12 83 PHE A O 1
ATOM 659 N N . PHE A 1 84 ? -6.011 -4.705 -0.099 1.00 96.44 84 PHE A N 1
ATOM 660 C CA . PHE A 1 84 ? -5.382 -5.138 -1.359 1.00 96.44 84 PHE A CA 1
ATOM 661 C C . PHE A 1 84 ? -6.412 -5.483 -2.444 1.00 96.44 84 PHE A C 1
ATOM 663 O O . PHE A 1 84 ? -6.537 -6.630 -2.869 1.00 96.44 84 PHE A O 1
ATOM 670 N N . GLN A 1 85 ? -7.167 -4.494 -2.899 1.00 95.38 85 GLN A N 1
ATOM 671 C CA . GLN A 1 85 ? -8.120 -4.628 -3.994 1.00 95.38 85 GLN A CA 1
ATOM 672 C C . GLN A 1 85 ? -7.430 -4.533 -5.360 1.00 95.38 85 GLN A C 1
ATOM 674 O O . GLN A 1 85 ? -6.554 -3.688 -5.544 1.00 95.38 85 GLN A O 1
ATOM 679 N N . PRO A 1 86 ? -7.872 -5.303 -6.370 1.00 93.44 86 PRO A N 1
ATOM 680 C CA . PRO A 1 86 ? -7.356 -5.193 -7.737 1.00 93.44 86 PRO A CA 1
ATOM 681 C C . PRO A 1 86 ? -7.405 -3.764 -8.299 1.00 93.44 86 PRO A C 1
ATOM 683 O O . PRO A 1 86 ? -6.483 -3.333 -8.980 1.00 93.44 86 PRO A O 1
ATOM 686 N N . ALA A 1 87 ? -8.440 -2.993 -7.950 1.00 95.25 87 ALA A N 1
ATOM 687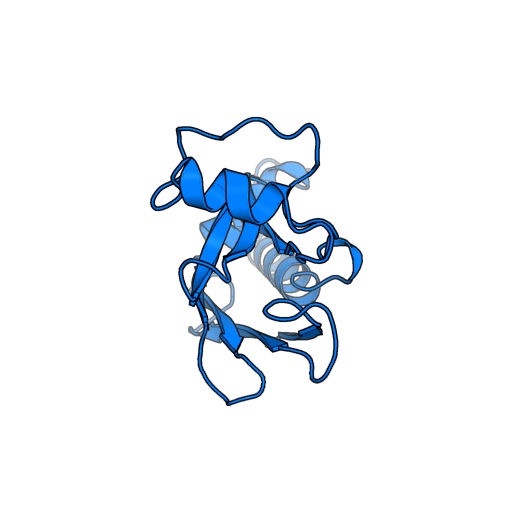 C CA . ALA A 1 87 ? -8.608 -1.606 -8.391 1.00 95.25 87 ALA A CA 1
ATOM 688 C C . ALA A 1 87 ? -7.526 -0.634 -7.868 1.00 95.25 87 ALA A C 1
ATOM 690 O O . ALA A 1 87 ? -7.407 0.480 -8.377 1.00 95.25 87 ALA A O 1
ATOM 691 N N . GLN A 1 88 ? -6.748 -1.036 -6.858 1.00 96.88 88 GLN A N 1
ATOM 692 C CA . GLN A 1 88 ? -5.634 -0.252 -6.321 1.00 96.88 88 GLN A CA 1
ATOM 693 C C . GLN A 1 88 ? -4.348 -0.406 -7.139 1.00 96.88 88 GLN A C 1
ATOM 695 O O . GLN A 1 88 ? -3.399 0.342 -6.917 1.00 96.88 88 GLN A O 1
ATOM 700 N N . PHE A 1 89 ? -4.298 -1.353 -8.077 1.00 97.38 89 PHE A N 1
ATOM 701 C CA . PHE A 1 89 ? -3.156 -1.544 -8.961 1.00 97.38 89 PHE A CA 1
ATOM 702 C C . PHE A 1 89 ? -3.391 -0.793 -10.270 1.00 97.38 89 PHE A C 1
ATOM 704 O O . PHE A 1 89 ? -4.375 -1.031 -10.968 1.00 97.38 89 PHE A O 1
ATOM 711 N N . GLN A 1 90 ? -2.498 0.138 -10.602 1.00 96.19 90 GLN A N 1
ATOM 712 C CA . GLN A 1 90 ? -2.642 1.005 -11.772 1.00 96.19 90 GLN A CA 1
ATOM 713 C C . GLN A 1 90 ? -1.414 0.964 -12.671 1.00 96.19 90 GLN A C 1
ATOM 715 O O . GLN A 1 90 ? -0.281 1.021 -12.201 1.00 96.19 90 GLN A O 1
ATOM 720 N N . THR A 1 91 ? -1.645 0.949 -13.979 1.00 96.12 91 THR A N 1
ATOM 721 C CA . THR A 1 91 ? -0.596 0.999 -14.998 1.00 96.12 91 THR A CA 1
ATOM 722 C C . THR A 1 91 ? -0.914 2.140 -15.970 1.00 96.12 91 THR A C 1
ATOM 724 O O . THR A 1 91 ? -2.006 2.147 -16.539 1.00 96.12 91 THR A O 1
ATOM 727 N N . PRO A 1 92 ? -0.012 3.117 -16.174 1.00 96.44 92 PRO A N 1
ATOM 728 C CA . PRO A 1 92 ? 1.301 3.247 -15.544 1.00 96.44 92 PRO A CA 1
ATOM 729 C C . PRO A 1 92 ? 1.230 3.689 -14.074 1.00 96.44 92 PRO A C 1
ATOM 731 O O . PRO A 1 92 ? 0.289 4.369 -13.661 1.00 96.44 92 PRO A O 1
ATOM 734 N N . ALA A 1 93 ? 2.283 3.399 -13.306 1.00 96.69 93 ALA A N 1
ATOM 735 C CA . ALA A 1 93 ? 2.427 3.864 -11.926 1.00 96.69 93 ALA A CA 1
ATOM 736 C C . ALA A 1 93 ? 2.375 5.399 -11.831 1.00 96.69 93 ALA A C 1
ATOM 738 O O . ALA A 1 93 ? 1.740 5.967 -10.937 1.00 96.69 93 ALA A O 1
ATOM 739 N N . VAL A 1 94 ? 3.013 6.068 -12.798 1.00 96.31 94 VAL A N 1
ATOM 740 C CA . VAL A 1 94 ? 2.993 7.522 -12.967 1.00 96.31 94 VAL A CA 1
ATOM 741 C C . VAL A 1 94 ? 2.382 7.860 -14.323 1.00 96.31 94 VAL A C 1
ATOM 743 O O . VAL A 1 94 ? 2.896 7.462 -15.367 1.00 96.31 94 VAL A O 1
ATOM 746 N N . GLY A 1 95 ? 1.288 8.622 -14.311 1.00 93.38 95 GLY A N 1
ATOM 747 C CA . GLY A 1 95 ? 0.596 9.029 -15.533 1.00 93.38 95 GLY A CA 1
ATOM 748 C C . GLY A 1 95 ? 1.459 9.914 -16.449 1.00 93.38 95 GLY A C 1
ATOM 749 O O . GLY A 1 95 ? 2.290 10.691 -15.965 1.00 93.38 95 GLY A O 1
ATOM 750 N N . PRO A 1 96 ? 1.230 9.891 -17.775 1.00 89.12 96 PRO A N 1
ATOM 751 C CA . PRO A 1 96 ? 2.011 10.683 -18.733 1.00 89.12 96 PRO A CA 1
ATOM 752 C C . PRO A 1 96 ? 1.899 12.195 -18.479 1.00 89.12 96 PRO A C 1
ATOM 754 O O . PRO A 1 96 ? 2.869 12.931 -18.661 1.00 89.12 96 PRO A O 1
ATOM 757 N N . GLN A 1 97 ? 0.749 12.647 -17.972 1.00 92.00 97 GLN A N 1
ATOM 758 C CA . GLN A 1 97 ? 0.473 14.049 -17.638 1.00 92.00 97 GLN A CA 1
ATOM 759 C C . GLN A 1 97 ? 0.728 14.393 -16.161 1.00 92.00 97 GLN A C 1
ATOM 761 O O . GLN A 1 97 ? 0.485 15.519 -15.743 1.00 92.00 97 GLN A O 1
ATOM 766 N N . ALA A 1 98 ? 1.225 13.450 -15.352 1.00 93.81 98 ALA A N 1
ATOM 767 C CA . ALA A 1 98 ? 1.495 13.720 -13.944 1.00 93.81 98 ALA A CA 1
ATOM 768 C C . ALA A 1 98 ? 2.655 14.721 -13.789 1.00 93.81 98 ALA A C 1
ATOM 770 O O . ALA A 1 98 ? 3.690 14.613 -14.466 1.00 93.81 98 ALA A O 1
ATOM 771 N N . THR A 1 99 ? 2.484 15.679 -12.882 1.00 94.62 99 THR A N 1
ATOM 772 C CA . THR A 1 99 ? 3.495 16.668 -12.496 1.00 94.62 99 THR A CA 1
ATOM 773 C C . THR A 1 99 ? 4.360 16.129 -11.362 1.00 94.62 99 THR A C 1
ATOM 775 O O . THR A 1 99 ? 3.897 15.337 -10.548 1.00 94.62 99 THR A O 1
ATOM 778 N N . PHE A 1 100 ? 5.632 16.531 -11.324 1.00 95.25 100 PHE A N 1
ATOM 779 C CA . PHE A 1 100 ? 6.560 16.096 -10.279 1.00 95.25 100 PHE A CA 1
ATOM 780 C C . PHE A 1 100 ? 6.111 16.618 -8.901 1.00 95.25 100 PHE A C 1
ATOM 782 O O . PHE A 1 100 ? 6.015 17.837 -8.740 1.00 95.25 100 PHE A O 1
ATOM 789 N N . PRO A 1 101 ? 5.865 15.744 -7.909 1.00 93.25 101 PRO A N 1
ATOM 790 C CA . PRO A 1 101 ? 5.512 16.171 -6.563 1.00 93.25 101 PRO A CA 1
ATOM 791 C C . PRO A 1 101 ? 6.784 16.520 -5.777 1.00 93.25 101 PRO A C 1
ATOM 793 O O . PRO A 1 101 ? 7.649 15.675 -5.555 1.00 93.25 101 PRO A O 1
ATOM 796 N N . SER A 1 102 ? 6.915 17.779 -5.354 1.00 90.50 102 SER A N 1
ATOM 797 C CA . SER A 1 102 ? 8.102 18.279 -4.640 1.00 90.50 102 SER A CA 1
ATOM 798 C C . SER A 1 102 ? 8.134 17.925 -3.150 1.00 90.50 102 SER A C 1
ATOM 800 O O . SER A 1 102 ? 9.159 18.105 -2.502 1.00 90.50 102 SER A O 1
ATOM 802 N N . ASN A 1 103 ? 7.024 17.434 -2.604 1.00 91.62 103 ASN A N 1
ATOM 803 C CA . ASN A 1 103 ? 6.842 17.143 -1.183 1.00 91.62 103 ASN A CA 1
ATOM 804 C C . ASN A 1 103 ? 7.088 15.670 -0.817 1.00 91.62 103 ASN A C 1
ATOM 806 O O . ASN A 1 103 ? 6.910 15.301 0.342 1.00 91.62 103 ASN A O 1
ATOM 810 N N . ILE A 1 104 ? 7.459 14.823 -1.781 1.00 92.62 104 ILE A N 1
ATOM 811 C CA . ILE A 1 104 ? 7.676 13.397 -1.533 1.00 92.62 104 ILE A CA 1
ATOM 812 C C . ILE A 1 104 ? 9.145 13.141 -1.240 1.00 92.62 104 ILE A C 1
ATOM 814 O O . ILE A 1 104 ? 10.024 13.312 -2.087 1.00 92.62 104 ILE A O 1
ATOM 818 N N . GLU A 1 105 ? 9.395 12.670 -0.026 1.00 87.88 105 GLU A N 1
ATOM 819 C CA . GLU A 1 105 ? 10.724 12.278 0.407 1.00 87.88 105 GLU A CA 1
ATOM 820 C C . GLU A 1 105 ? 11.292 11.169 -0.491 1.00 87.88 105 GLU A C 1
ATOM 822 O O . GLU A 1 105 ? 10.591 10.244 -0.908 1.00 87.88 105 GLU A O 1
ATOM 827 N N . ASN A 1 106 ? 12.592 11.239 -0.776 1.00 85.56 106 ASN A N 1
ATOM 828 C CA . ASN A 1 106 ? 13.322 10.236 -1.555 1.00 85.56 106 ASN A CA 1
ATOM 829 C C . ASN A 1 106 ? 12.859 10.069 -3.019 1.00 85.56 106 ASN A C 1
ATOM 831 O O . ASN A 1 106 ? 13.372 9.193 -3.731 1.00 85.56 106 ASN A O 1
ATOM 835 N N . LEU A 1 107 ? 11.991 10.952 -3.522 1.00 95.12 107 LEU A N 1
ATOM 836 C CA . LEU A 1 107 ? 11.639 11.067 -4.933 1.00 95.12 107 LEU A CA 1
ATOM 837 C C . LEU A 1 107 ? 12.334 12.289 -5.550 1.00 95.12 107 LEU A C 1
ATOM 839 O O . LEU A 1 107 ? 12.090 13.426 -5.171 1.00 95.12 107 LEU A O 1
ATOM 843 N N . ASN A 1 108 ? 13.216 12.057 -6.525 1.00 95.06 108 ASN A N 1
ATOM 844 C CA . ASN A 1 108 ? 13.898 13.123 -7.265 1.00 95.06 108 ASN A CA 1
ATOM 845 C C . ASN A 1 108 ? 13.452 13.144 -8.735 1.00 95.06 108 ASN A C 1
ATOM 847 O O . ASN A 1 108 ? 12.867 12.175 -9.229 1.00 95.06 108 ASN A O 1
ATOM 851 N N . GLN A 1 109 ? 13.752 14.236 -9.444 1.00 95.62 109 GLN A N 1
ATOM 852 C CA . GLN A 1 109 ? 13.317 14.424 -10.833 1.00 95.62 109 GLN A CA 1
ATOM 853 C C . GLN A 1 109 ? 13.801 13.312 -11.772 1.00 95.62 109 GLN A C 1
ATOM 855 O O . GLN A 1 109 ? 13.043 12.881 -12.635 1.00 95.62 109 GLN A O 1
ATOM 860 N N . ALA A 1 110 ? 15.027 12.811 -11.588 1.00 96.19 110 ALA A N 1
ATOM 861 C CA . ALA A 1 110 ? 15.568 11.729 -12.410 1.00 96.19 110 ALA A CA 1
ATOM 862 C C . ALA A 1 110 ? 14.752 10.435 -12.258 1.00 96.19 110 ALA A C 1
ATOM 864 O O . ALA A 1 110 ? 14.391 9.805 -13.249 1.00 96.19 110 ALA A O 1
ATOM 865 N N . THR A 1 111 ? 14.399 10.078 -11.021 1.00 96.69 111 THR A N 1
ATOM 866 C CA . THR A 1 111 ? 13.583 8.890 -10.724 1.00 96.69 111 THR A CA 1
ATOM 867 C C . THR A 1 111 ? 12.163 9.045 -11.257 1.00 96.69 111 THR A C 1
ATOM 869 O O . THR A 1 111 ? 11.622 8.121 -11.857 1.00 96.69 111 THR A O 1
ATOM 872 N N . TRP A 1 112 ? 11.568 10.225 -11.077 1.00 96.88 112 TRP A N 1
ATOM 873 C CA . TRP A 1 112 ? 10.245 10.536 -11.610 1.00 96.88 112 TRP A CA 1
ATOM 874 C C . TRP A 1 112 ? 10.202 10.465 -13.139 1.00 96.88 112 TRP A C 1
ATOM 876 O O . TRP A 1 112 ? 9.297 9.862 -13.712 1.00 96.88 112 TRP A O 1
ATOM 886 N N . ALA A 1 113 ? 11.197 11.054 -13.807 1.00 96.19 113 ALA A N 1
ATOM 887 C CA . ALA A 1 113 ? 11.309 11.030 -15.258 1.00 96.19 113 ALA A CA 1
ATOM 888 C C . ALA A 1 113 ? 11.527 9.606 -15.795 1.00 96.19 113 ALA A C 1
ATOM 890 O O . ALA A 1 113 ? 10.923 9.257 -16.809 1.00 96.19 113 ALA A O 1
ATOM 891 N N . ASP A 1 114 ? 12.336 8.779 -15.120 1.00 96.69 114 ASP A N 1
ATOM 892 C CA . ASP A 1 114 ? 12.506 7.359 -15.463 1.00 96.69 114 ASP A CA 1
ATOM 893 C C . ASP A 1 114 ? 11.176 6.597 -15.363 1.00 96.69 114 ASP A C 1
ATOM 895 O O . ASP A 1 114 ? 10.784 5.938 -16.324 1.00 96.69 114 ASP A O 1
ATOM 899 N N . LEU A 1 115 ? 10.428 6.758 -14.264 1.00 96.31 115 LEU A N 1
ATOM 900 C CA . LEU A 1 115 ? 9.112 6.129 -14.106 1.00 96.31 115 LEU A CA 1
ATOM 901 C C . LEU A 1 115 ? 8.113 6.583 -15.180 1.00 96.31 115 LEU A C 1
ATOM 903 O O . LEU A 1 115 ? 7.454 5.743 -15.789 1.00 96.31 115 LEU A O 1
ATOM 907 N N . LYS A 1 116 ? 8.038 7.888 -15.482 1.00 95.88 116 LYS A N 1
ATOM 908 C CA . LYS A 1 116 ? 7.149 8.419 -16.534 1.00 9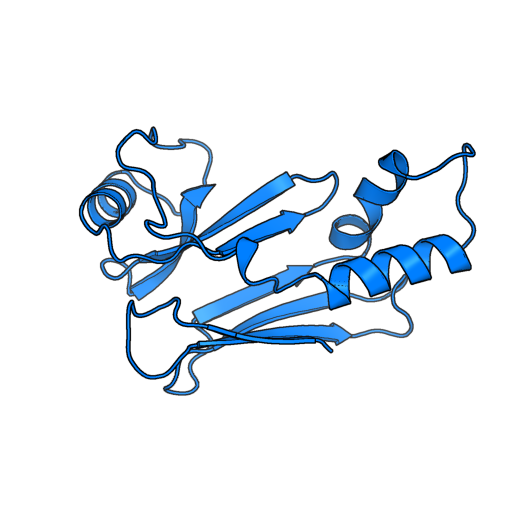5.88 116 LYS A CA 1
ATOM 909 C C . LYS A 1 116 ? 7.449 7.864 -17.926 1.00 95.88 116 LYS A C 1
ATOM 911 O O . LYS A 1 116 ? 6.535 7.744 -18.737 1.00 95.88 116 LYS A O 1
ATOM 916 N N . ARG A 1 117 ? 8.711 7.541 -18.225 1.00 95.12 117 ARG A N 1
ATOM 917 C CA . ARG A 1 117 ? 9.121 6.954 -19.514 1.00 95.12 117 ARG A CA 1
ATOM 918 C C . ARG A 1 117 ? 8.814 5.456 -19.616 1.00 95.12 117 ARG A C 1
ATOM 920 O O . ARG A 1 117 ? 8.965 4.892 -20.695 1.00 95.12 117 ARG A O 1
ATOM 927 N N . ARG A 1 118 ? 8.393 4.808 -18.524 1.00 94.50 118 ARG A N 1
ATOM 928 C CA . ARG A 1 118 ? 8.129 3.365 -18.449 1.00 94.50 118 ARG A CA 1
ATOM 929 C C . ARG A 1 118 ? 6.632 3.100 -18.241 1.00 94.50 118 ARG A C 1
ATOM 931 O O . ARG A 1 118 ? 6.198 2.906 -17.101 1.00 94.50 118 ARG A O 1
ATOM 938 N N . PRO A 1 119 ? 5.831 3.033 -19.320 1.00 92.88 119 PRO A N 1
ATOM 939 C CA . PRO A 1 119 ? 4.381 2.886 -19.208 1.00 92.88 119 PRO A CA 1
ATOM 940 C C . PRO A 1 119 ? 3.937 1.548 -18.595 1.00 92.88 119 PRO A C 1
ATOM 942 O O . PRO A 1 119 ? 2.834 1.461 -18.076 1.00 92.88 119 PRO A O 1
ATOM 945 N N . GLY A 1 120 ? 4.794 0.520 -18.609 1.00 94.81 120 GLY A N 1
ATOM 946 C CA . GLY A 1 120 ? 4.517 -0.781 -17.988 1.00 94.81 120 GLY A CA 1
ATOM 947 C C . GLY A 1 120 ? 4.744 -0.838 -16.472 1.00 94.81 120 GLY A C 1
ATOM 948 O O . GLY A 1 120 ? 4.575 -1.898 -15.880 1.00 94.81 120 GLY A O 1
ATOM 949 N N . THR A 1 121 ? 5.165 0.259 -15.831 1.00 96.81 121 THR A N 1
ATOM 950 C CA . THR A 1 121 ? 5.314 0.288 -14.366 1.00 96.81 121 THR A CA 1
ATOM 951 C C . THR A 1 121 ? 3.953 0.193 -13.688 1.00 96.81 121 THR A C 1
ATOM 953 O O . THR A 1 121 ? 2.985 0.797 -14.144 1.00 96.81 121 THR A O 1
ATOM 956 N N . ILE A 1 122 ? 3.879 -0.548 -12.586 1.00 98.19 122 ILE A N 1
ATOM 957 C CA . ILE A 1 122 ? 2.643 -0.744 -11.828 1.00 98.19 122 ILE A CA 1
ATOM 958 C C . ILE A 1 122 ? 2.731 0.078 -10.544 1.00 98.19 122 ILE A C 1
ATOM 960 O O . ILE A 1 122 ? 3.723 0.024 -9.816 1.00 98.19 122 ILE A O 1
ATOM 964 N N . GLY A 1 123 ? 1.705 0.883 -10.301 1.00 97.88 123 GLY A N 1
ATOM 965 C CA . GLY A 1 123 ? 1.503 1.623 -9.069 1.00 97.88 123 GLY A CA 1
ATOM 966 C C . GLY A 1 123 ? 0.541 0.879 -8.156 1.00 97.88 123 GLY A C 1
ATOM 967 O O . GLY A 1 123 ? -0.382 0.232 -8.643 1.00 97.88 123 GLY A O 1
ATOM 968 N N . PHE A 1 124 ? 0.743 0.994 -6.848 1.00 98.38 124 PHE A N 1
ATOM 969 C CA . PHE A 1 124 ? -0.199 0.507 -5.843 1.00 98.38 124 PHE A CA 1
ATOM 970 C C . PHE A 1 124 ? -0.687 1.676 -4.989 1.00 98.38 124 PHE A C 1
ATOM 972 O O . PHE A 1 124 ? 0.114 2.330 -4.317 1.00 98.38 124 PHE A O 1
ATOM 979 N N . ASP A 1 125 ? -1.987 1.946 -5.041 1.00 97.56 125 ASP A N 1
ATOM 980 C CA . ASP A 1 125 ? -2.660 2.967 -4.246 1.00 97.56 125 ASP A CA 1
ATOM 981 C C . ASP A 1 125 ? -3.165 2.400 -2.921 1.00 97.56 125 ASP A C 1
ATOM 983 O O . ASP A 1 125 ? -3.774 1.337 -2.878 1.00 97.56 125 ASP A O 1
ATOM 987 N N . TYR A 1 126 ? -3.008 3.134 -1.828 1.00 96.19 126 TYR A N 1
ATOM 988 C CA . TYR A 1 126 ? -3.667 2.808 -0.564 1.00 96.19 126 TYR A CA 1
ATOM 989 C C . TYR A 1 126 ? -3.987 4.075 0.216 1.00 96.19 126 TYR A C 1
ATOM 991 O O . TYR A 1 126 ? -3.504 5.166 -0.087 1.00 96.19 126 TYR A O 1
ATOM 999 N N . LEU A 1 127 ? -4.860 3.926 1.202 1.00 93.44 127 LEU A N 1
ATOM 1000 C CA . LEU A 1 127 ? -5.371 5.024 2.008 1.00 93.44 127 LEU A CA 1
ATOM 1001 C C . LEU A 1 127 ? -4.785 4.925 3.410 1.00 93.44 127 LEU A C 1
ATOM 1003 O O . LEU A 1 127 ? -4.773 3.846 4.005 1.00 93.44 127 LEU A O 1
ATOM 1007 N N . LYS A 1 128 ? -4.345 6.058 3.947 1.00 92.12 128 LYS A N 1
ATOM 1008 C CA . LYS A 1 128 ? -3.786 6.174 5.294 1.00 92.12 128 LYS A CA 1
ATOM 1009 C C . LYS A 1 128 ? -4.459 7.329 6.033 1.00 92.12 128 LYS A C 1
ATOM 1011 O O . LYS A 1 128 ? -4.793 8.337 5.427 1.00 92.12 128 LYS A O 1
ATOM 1016 N N . GLY A 1 129 ? -4.697 7.179 7.331 1.00 91.69 129 GLY A N 1
ATOM 1017 C CA . GLY A 1 129 ? -5.274 8.231 8.165 1.00 91.69 129 GLY A CA 1
ATOM 1018 C C . GLY A 1 129 ? -6.651 8.676 7.670 1.00 91.69 129 GLY A C 1
ATOM 1019 O O . GLY A 1 129 ? -7.554 7.854 7.498 1.00 91.69 129 GLY A O 1
ATOM 1020 N N . LYS A 1 130 ? -6.809 9.985 7.438 1.00 89.88 130 LYS A N 1
ATOM 1021 C CA . LYS A 1 130 ? -8.052 10.611 6.953 1.00 89.88 130 LYS A CA 1
ATOM 1022 C C . LYS A 1 130 ? -8.174 10.531 5.430 1.00 89.88 130 LYS A C 1
ATOM 1024 O O . LYS A 1 130 ? -8.386 11.540 4.768 1.00 89.88 130 LYS A O 1
ATOM 1029 N N . GLU A 1 131 ? -8.054 9.322 4.891 1.00 89.88 131 GLU A N 1
ATOM 1030 C CA . GLU A 1 131 ? -8.110 9.069 3.445 1.00 89.88 131 GLU A CA 1
ATOM 1031 C C . GLU A 1 131 ? -6.960 9.723 2.651 1.00 89.88 131 GLU A C 1
ATOM 1033 O O . GLU A 1 131 ? -7.096 10.026 1.461 1.00 89.88 131 GLU A O 1
ATOM 1038 N N . ASP A 1 132 ? -5.791 9.887 3.282 1.00 91.19 132 ASP A N 1
ATOM 1039 C CA . ASP A 1 132 ? -4.581 10.343 2.605 1.00 91.19 132 ASP A CA 1
ATOM 1040 C C . ASP A 1 132 ? -4.149 9.273 1.600 1.00 91.19 132 ASP A C 1
ATOM 1042 O O . ASP A 1 132 ? -3.708 8.175 1.959 1.00 91.19 132 ASP A O 1
ATOM 1046 N N . ARG A 1 133 ? -4.304 9.592 0.314 1.00 93.38 133 ARG A N 1
ATOM 1047 C CA . ARG A 1 133 ? -3.948 8.695 -0.788 1.00 93.38 133 ARG A CA 1
ATOM 1048 C C . ARG A 1 133 ? -2.442 8.621 -0.935 1.00 93.38 133 ARG A C 1
ATOM 1050 O O . ARG A 1 133 ? -1.814 9.609 -1.299 1.00 93.38 133 ARG A O 1
ATOM 1057 N N . GLN A 1 134 ? -1.909 7.432 -0.722 1.00 95.56 134 GLN A N 1
ATOM 1058 C CA . GLN A 1 134 ? -0.526 7.076 -0.976 1.00 95.56 134 GLN A CA 1
ATOM 1059 C C . GLN A 1 134 ? -0.440 6.306 -2.289 1.00 95.56 134 GLN A C 1
ATOM 1061 O O . GLN A 1 134 ? -1.318 5.489 -2.575 1.00 95.56 134 GLN A O 1
ATOM 1066 N N . ARG A 1 135 ? 0.635 6.502 -3.054 1.00 97.06 135 ARG A N 1
ATOM 1067 C CA . ARG A 1 135 ? 0.959 5.622 -4.186 1.00 97.06 135 ARG A CA 1
ATOM 1068 C C . ARG A 1 135 ? 2.390 5.134 -4.117 1.00 97.06 135 ARG A C 1
ATOM 1070 O O . ARG A 1 135 ? 3.317 5.939 -4.061 1.00 97.06 135 ARG A O 1
ATOM 1077 N N . LEU A 1 136 ? 2.569 3.821 -4.205 1.00 98.06 136 LEU A N 1
ATOM 1078 C CA . LEU A 1 136 ? 3.875 3.180 -4.333 1.00 98.06 136 LEU A CA 1
ATOM 1079 C C . LEU A 1 136 ? 4.171 2.836 -5.787 1.00 98.06 136 LEU A C 1
ATOM 1081 O O . LEU A 1 136 ? 3.263 2.498 -6.541 1.00 98.06 136 LEU A O 1
ATOM 1085 N N . ALA A 1 137 ? 5.448 2.858 -6.149 1.00 97.81 137 ALA A N 1
ATOM 1086 C CA . ALA A 1 137 ? 5.962 2.324 -7.402 1.00 97.81 137 ALA A CA 1
ATOM 1087 C C . ALA A 1 137 ? 7.335 1.687 -7.167 1.00 97.81 137 ALA A C 1
ATOM 1089 O O . ALA A 1 137 ? 8.144 2.206 -6.395 1.00 97.81 137 ALA A O 1
ATOM 1090 N N . TRP A 1 138 ? 7.636 0.594 -7.861 1.00 97.75 138 TRP A N 1
ATOM 1091 C CA . TRP A 1 138 ? 9.008 0.104 -7.948 1.00 97.75 138 TRP A CA 1
ATOM 1092 C C . TRP A 1 138 ? 9.812 0.969 -8.918 1.00 97.75 138 TRP A C 1
ATOM 1094 O O . TRP A 1 138 ? 9.405 1.164 -10.062 1.00 97.75 138 TRP A O 1
ATOM 1104 N N . SER A 1 139 ? 10.965 1.477 -8.480 1.00 96.56 139 SER A N 1
ATOM 1105 C CA . SER A 1 139 ? 11.915 2.187 -9.336 1.00 96.56 139 SER A CA 1
ATOM 1106 C C . SER A 1 139 ? 13.001 1.228 -9.827 1.00 96.56 139 SER A C 1
ATOM 1108 O O . SER A 1 139 ? 13.863 0.849 -9.031 1.00 96.56 139 SER A O 1
ATOM 1110 N N . PRO A 1 140 ? 13.051 0.889 -11.131 1.00 94.06 140 PRO A N 1
ATOM 1111 C CA . PRO A 1 140 ? 14.150 0.098 -11.682 1.00 94.06 140 PRO A CA 1
ATOM 1112 C C . PRO A 1 140 ? 15.499 0.817 -11.568 1.00 94.06 140 PRO A C 1
ATOM 1114 O O . PRO A 1 140 ? 16.512 0.173 -11.309 1.00 94.06 140 PRO A O 1
ATOM 1117 N N . LEU A 1 141 ? 15.504 2.149 -11.716 1.00 95.25 141 LEU A N 1
ATOM 1118 C CA . LEU A 1 141 ? 16.703 2.979 -11.585 1.00 95.25 141 LEU A CA 1
ATOM 1119 C C . LEU A 1 141 ? 17.326 2.878 -10.186 1.00 95.25 141 LEU A C 1
ATOM 1121 O O . LEU A 1 141 ? 18.538 2.729 -10.062 1.00 95.25 141 LEU A O 1
ATOM 1125 N N . LYS A 1 142 ? 16.501 2.954 -9.134 1.00 94.69 142 LYS A N 1
ATOM 1126 C CA . LYS A 1 142 ? 16.970 2.892 -7.742 1.00 94.69 142 LYS A CA 1
ATOM 1127 C C . LYS A 1 142 ? 16.984 1.482 -7.152 1.00 94.69 142 LYS A C 1
ATOM 1129 O O . LYS A 1 142 ? 17.549 1.295 -6.082 1.00 94.69 142 LYS A O 1
ATOM 1134 N N . LYS A 1 143 ? 16.360 0.511 -7.828 1.00 94.00 143 LYS A N 1
ATOM 1135 C CA . LYS A 1 143 ? 16.116 -0.853 -7.331 1.00 94.00 143 LYS A CA 1
ATOM 1136 C C . LYS A 1 143 ? 15.436 -0.860 -5.957 1.00 94.00 143 LYS A C 1
ATOM 1138 O O . LYS A 1 143 ? 15.842 -1.588 -5.057 1.00 94.00 143 LYS A O 1
ATOM 1143 N N . GLN A 1 144 ? 14.420 -0.015 -5.794 1.00 95.12 144 GLN A N 1
ATOM 1144 C CA . GLN A 1 144 ? 13.659 0.080 -4.550 1.00 95.12 144 GLN A CA 1
ATOM 1145 C C . GLN A 1 144 ? 12.221 0.535 -4.803 1.00 95.12 144 GLN A C 1
ATOM 1147 O O . GLN A 1 144 ? 11.935 1.209 -5.799 1.00 95.12 144 GLN A O 1
ATOM 1152 N N . THR A 1 145 ? 11.331 0.226 -3.862 1.00 97.62 145 THR A N 1
ATOM 1153 C CA . THR A 1 145 ? 9.981 0.795 -3.828 1.00 97.62 145 THR A CA 1
ATOM 1154 C C . THR A 1 145 ? 10.036 2.232 -3.318 1.00 97.62 145 THR A C 1
ATOM 1156 O O . THR A 1 145 ? 10.684 2.515 -2.312 1.00 97.62 145 THR A O 1
ATOM 1159 N N . ILE A 1 146 ? 9.353 3.144 -4.002 1.00 96.31 146 ILE A N 1
ATOM 1160 C CA . ILE A 1 146 ? 9.274 4.564 -3.652 1.00 96.31 146 ILE A CA 1
ATOM 1161 C C . ILE A 1 146 ? 7.822 5.036 -3.618 1.00 96.31 146 ILE A C 1
ATOM 1163 O O . ILE A 1 146 ? 6.970 4.488 -4.317 1.00 96.31 146 ILE A O 1
ATOM 1167 N N . ARG A 1 147 ? 7.551 6.084 -2.834 1.00 96.69 147 ARG A N 1
ATOM 1168 C CA . ARG A 1 147 ? 6.293 6.830 -2.931 1.00 96.69 147 ARG A CA 1
ATOM 1169 C C . ARG A 1 147 ? 6.332 7.756 -4.146 1.00 96.69 147 ARG A C 1
ATOM 1171 O O . ARG A 1 147 ? 7.379 8.312 -4.474 1.00 96.69 147 ARG A O 1
ATOM 1178 N N . VAL A 1 148 ? 5.195 7.893 -4.817 1.00 95.12 148 VAL A N 1
ATOM 1179 C CA . VAL A 1 148 ? 4.988 8.778 -5.979 1.00 95.12 148 VAL A CA 1
ATOM 1180 C C . VAL A 1 148 ? 3.728 9.636 -5.859 1.00 95.12 148 VAL A C 1
ATOM 1182 O O . VAL A 1 148 ? 3.480 10.482 -6.717 1.00 95.12 148 VAL A O 1
ATOM 1185 N N . ARG A 1 149 ? 2.958 9.431 -4.788 1.00 90.62 149 ARG A N 1
ATOM 1186 C CA . ARG A 1 149 ? 1.872 10.282 -4.316 1.00 90.62 149 ARG A CA 1
ATOM 1187 C C . ARG A 1 149 ? 1.752 10.142 -2.807 1.00 90.62 149 ARG A C 1
ATOM 1189 O O . ARG A 1 149 ? 1.951 8.992 -2.343 1.00 90.62 149 ARG A O 1
#

Organism: NCBI:txid1850093

Mean predicted aligned error: 3.55 Å